Protein AF-A0A844M5M5-F1 (afdb_monomer_lite)

Foldseek 3Di:
DDQPFADDPDDDDRVVRRDDDDQDDDPDWDDPVNVVVVVVVVQPDDDVVSPSPDDKDWDTVVNVVSLVVLCVPDDPSGDPDTDIDD

Structure (mmCIF, N/CA/C/O backbone):
data_AF-A0A844M5M5-F1
#
_entry.id   AF-A0A844M5M5-F1
#
loop_
_atom_site.group_PDB
_atom_site.id
_atom_site.type_symbol
_atom_site.label_atom_id
_atom_site.label_alt_id
_atom_site.label_comp_id
_atom_site.label_asym_id
_atom_site.label_entity_id
_atom_site.label_seq_id
_atom_site.pdbx_PDB_ins_code
_atom_site.Cartn_x
_atom_site.Cartn_y
_atom_site.Cartn_z
_atom_site.occupancy
_atom_site.B_iso_or_equiv
_atom_site.auth_seq_id
_atom_site.auth_comp_id
_atom_site.auth_asym_id
_atom_site.auth_atom_id
_atom_site.pdbx_PDB_model_num
ATOM 1 N N . MET A 1 1 ? -19.125 1.533 -18.915 1.00 49.28 1 MET A N 1
ATOM 2 C CA . MET A 1 1 ? -17.994 1.676 -17.969 1.00 49.28 1 MET A CA 1
ATOM 3 C C . MET A 1 1 ? -16.804 2.196 -18.758 1.00 49.28 1 MET A C 1
ATOM 5 O O . MET A 1 1 ? -16.537 1.644 -19.815 1.00 49.28 1 MET A O 1
ATOM 9 N N . ALA A 1 2 ? -16.164 3.286 -18.329 1.00 60.84 2 ALA A N 1
ATOM 10 C CA . ALA A 1 2 ? -15.017 3.843 -19.052 1.00 60.84 2 ALA A CA 1
ATOM 11 C C . ALA A 1 2 ? -13.854 2.835 -19.078 1.00 60.84 2 ALA A C 1
ATOM 13 O O . ALA A 1 2 ? -13.567 2.218 -18.052 1.00 60.84 2 ALA A O 1
ATOM 14 N N . ASN A 1 3 ? -13.207 2.664 -20.232 1.00 72.38 3 ASN A N 1
ATOM 15 C CA . ASN A 1 3 ? -11.992 1.861 -20.367 1.00 72.38 3 ASN A CA 1
ATOM 16 C C . ASN A 1 3 ? -10.841 2.594 -19.652 1.00 72.38 3 ASN A C 1
ATOM 18 O O . ASN A 1 3 ? -10.488 3.699 -20.053 1.00 72.38 3 ASN A O 1
ATOM 22 N N . LYS A 1 4 ? -10.315 2.018 -18.562 1.00 80.19 4 LYS A N 1
ATOM 23 C CA . LYS A 1 4 ? -9.286 2.637 -17.697 1.00 80.19 4 LYS A CA 1
ATOM 24 C C . LYS A 1 4 ? -7.880 2.080 -17.924 1.00 80.19 4 LYS A C 1
ATOM 26 O O . LYS A 1 4 ? -7.003 2.292 -17.091 1.00 80.19 4 LYS A O 1
ATOM 31 N N . LYS A 1 5 ? -7.668 1.357 -19.026 1.00 86.69 5 LYS A N 1
ATOM 32 C CA . LYS A 1 5 ? -6.352 0.829 -19.382 1.00 86.69 5 LYS A CA 1
ATOM 33 C C . LYS A 1 5 ? -5.392 1.982 -19.680 1.00 86.69 5 LYS A C 1
ATOM 35 O O . LYS A 1 5 ? -5.736 2.889 -20.438 1.00 86.69 5 LYS A O 1
ATOM 40 N N . ALA A 1 6 ? -4.205 1.946 -19.084 1.00 88.12 6 ALA A N 1
ATOM 41 C CA . ALA A 1 6 ? -3.164 2.926 -19.353 1.00 88.12 6 ALA A CA 1
ATOM 42 C C . ALA A 1 6 ? -2.705 2.833 -20.818 1.00 88.12 6 ALA A C 1
ATOM 44 O O . ALA A 1 6 ? -2.566 1.736 -21.364 1.00 88.12 6 ALA A O 1
ATOM 45 N N . SER A 1 7 ? -2.446 3.983 -21.444 1.00 91.12 7 SER A N 1
ATOM 46 C CA . SER A 1 7 ? -1.724 4.035 -22.717 1.00 91.12 7 SER A CA 1
ATOM 47 C C . SER A 1 7 ? -0.240 3.845 -22.426 1.00 91.12 7 SER A C 1
ATOM 49 O O . SER A 1 7 ? 0.344 4.645 -21.698 1.00 91.12 7 SER A O 1
ATOM 51 N N . THR A 1 8 ? 0.352 2.773 -22.944 1.00 92.44 8 THR A N 1
ATOM 52 C CA . THR A 1 8 ? 1.752 2.407 -22.699 1.00 92.44 8 THR A CA 1
ATOM 53 C C . THR A 1 8 ? 2.543 2.493 -23.997 1.00 92.44 8 THR A C 1
ATOM 55 O O . THR A 1 8 ? 2.139 1.884 -24.986 1.00 92.44 8 THR A O 1
ATOM 58 N N . ASP A 1 9 ? 3.691 3.166 -23.984 1.00 95.69 9 ASP A N 1
ATOM 59 C CA . ASP A 1 9 ? 4.552 3.309 -25.172 1.00 95.69 9 ASP A CA 1
ATOM 60 C C . ASP A 1 9 ? 5.296 2.009 -25.540 1.00 95.69 9 ASP A C 1
ATOM 62 O O . ASP A 1 9 ? 5.791 1.847 -26.655 1.00 95.69 9 ASP A O 1
ATOM 66 N N . HIS A 1 10 ? 5.347 1.053 -24.606 1.00 96.75 10 HIS A N 1
ATOM 67 C CA . HIS A 1 10 ? 6.024 -0.235 -24.745 1.00 96.75 10 HIS A CA 1
ATOM 68 C C . HIS A 1 10 ? 5.173 -1.375 -24.162 1.00 96.75 10 HIS A C 1
ATOM 70 O O . HIS A 1 10 ? 4.361 -1.132 -23.263 1.00 96.75 10 HIS A O 1
ATOM 76 N N . PRO A 1 11 ? 5.348 -2.627 -24.632 1.00 94.94 11 PRO A N 1
ATOM 77 C CA . PRO A 1 11 ? 4.625 -3.768 -24.087 1.00 94.94 11 PRO A CA 1
ATOM 78 C C . PRO A 1 11 ? 5.047 -4.040 -22.639 1.00 94.94 11 PRO A C 1
ATOM 80 O O . PRO A 1 11 ? 6.224 -4.230 -22.342 1.00 94.94 11 PRO A O 1
ATOM 83 N N . ILE A 1 12 ? 4.061 -4.099 -21.746 1.00 96.06 12 ILE A N 1
ATOM 84 C CA . ILE A 1 12 ? 4.230 -4.456 -20.334 1.00 96.06 12 ILE A CA 1
ATOM 85 C C . ILE A 1 12 ? 3.209 -5.522 -19.935 1.00 96.06 12 ILE A C 1
ATOM 87 O O . ILE A 1 12 ? 2.249 -5.793 -20.660 1.00 96.06 12 ILE A O 1
ATOM 91 N N . HIS A 1 13 ? 3.395 -6.116 -18.757 1.00 96.31 13 HIS A N 1
ATOM 92 C CA . HIS A 1 13 ? 2.459 -7.096 -18.211 1.00 96.31 13 HIS A CA 1
ATOM 93 C C . HIS A 1 13 ? 1.036 -6.518 -18.092 1.00 96.31 13 HIS A C 1
ATOM 95 O O . HIS A 1 13 ? 0.858 -5.392 -17.623 1.00 96.31 13 HIS A O 1
ATOM 101 N N . ALA A 1 14 ? 0.012 -7.300 -18.454 1.00 93.88 14 ALA A N 1
ATOM 102 C CA . ALA A 1 14 ? -1.380 -6.837 -18.514 1.00 93.88 14 ALA A CA 1
ATOM 103 C C . ALA A 1 14 ? -1.874 -6.231 -17.187 1.00 93.88 14 ALA A C 1
ATOM 105 O O . ALA A 1 14 ? -2.431 -5.137 -17.188 1.00 93.88 14 ALA A O 1
ATOM 106 N N . LEU A 1 15 ? -1.558 -6.875 -16.055 1.00 93.81 15 LEU A N 1
ATOM 107 C CA . LEU A 1 15 ? -1.890 -6.362 -14.716 1.00 93.81 15 LEU A CA 1
ATOM 108 C C . LEU A 1 15 ? -1.363 -4.939 -14.459 1.00 93.81 15 LEU A C 1
ATOM 110 O O . LEU A 1 15 ? -2.022 -4.153 -13.786 1.00 93.81 15 LEU A O 1
ATOM 114 N N . LEU A 1 16 ? -0.194 -4.586 -15.002 1.00 93.19 16 LEU A N 1
ATOM 115 C CA . LEU A 1 16 ? 0.375 -3.246 -14.844 1.00 93.19 16 LEU A CA 1
ATOM 116 C C . LEU A 1 16 ? -0.332 -2.227 -15.742 1.00 93.19 16 LEU A C 1
ATOM 118 O O . LEU A 1 16 ? -0.560 -1.099 -15.312 1.00 93.19 16 LEU A O 1
ATOM 122 N N . ALA A 1 17 ? -0.713 -2.628 -16.958 1.00 93.94 17 ALA A N 1
ATOM 123 C CA . ALA A 1 17 ? -1.468 -1.781 -17.880 1.00 93.94 17 ALA A CA 1
ATOM 124 C C . ALA A 1 17 ? -2.915 -1.530 -17.409 1.00 93.94 17 ALA A C 1
ATOM 126 O O . ALA A 1 17 ? -3.509 -0.508 -17.747 1.00 93.94 17 ALA A O 1
ATOM 127 N N . GLU A 1 18 ? -3.491 -2.454 -16.639 1.00 93.56 18 GLU A N 1
ATOM 128 C CA . GLU A 1 18 ? -4.851 -2.356 -16.088 1.00 93.56 18 GLU A CA 1
ATOM 129 C C . GLU A 1 18 ? -4.912 -1.637 -14.731 1.00 93.56 18 GLU A C 1
ATOM 131 O O . GLU A 1 18 ? -5.982 -1.186 -14.311 1.00 93.56 18 GLU A O 1
ATOM 136 N N . ARG A 1 19 ? -3.775 -1.494 -14.041 1.00 92.88 19 ARG A N 1
ATOM 137 C CA . ARG A 1 19 ? -3.698 -0.808 -12.750 1.00 92.88 19 ARG A CA 1
ATOM 138 C C . ARG A 1 19 ? -3.919 0.695 -12.922 1.00 92.88 19 ARG A C 1
ATOM 140 O O . ARG A 1 19 ? -3.183 1.384 -13.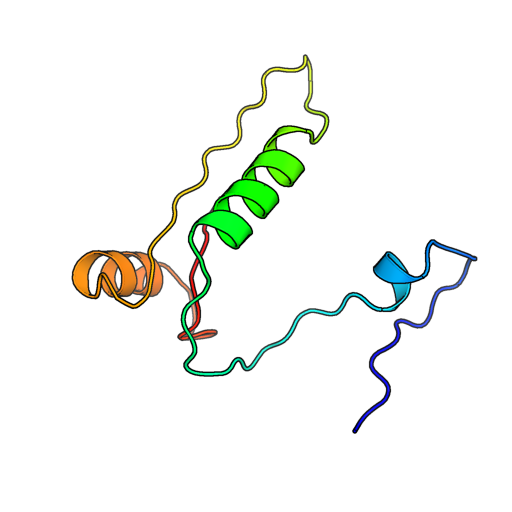624 1.00 92.88 19 ARG A O 1
ATOM 147 N N . TRP A 1 20 ? -4.865 1.230 -12.164 1.00 89.06 20 TRP A N 1
ATOM 148 C CA . TRP A 1 20 ? -5.150 2.661 -12.076 1.00 89.06 20 TRP A CA 1
ATOM 149 C C . TRP A 1 20 ? -5.387 3.057 -10.612 1.00 89.06 20 TRP A C 1
ATOM 151 O O . TRP A 1 20 ? -5.574 2.188 -9.761 1.00 89.06 20 TRP A O 1
ATOM 161 N N . SER A 1 21 ? -5.358 4.357 -10.308 1.00 87.50 21 SER A N 1
ATOM 162 C CA . SER A 1 21 ? -5.570 4.876 -8.948 1.00 87.50 21 SER A CA 1
ATOM 163 C C . SER A 1 21 ? -7.026 5.338 -8.770 1.00 87.50 21 SER A C 1
ATOM 165 O O . SER A 1 21 ? -7.371 6.425 -9.240 1.00 87.50 21 SER A O 1
ATOM 167 N N . PRO A 1 22 ? -7.912 4.532 -8.150 1.00 86.44 22 PRO A N 1
ATOM 168 C CA . PRO A 1 22 ? -9.283 4.941 -7.863 1.00 86.44 22 PRO A CA 1
ATOM 169 C C . PRO A 1 22 ? -9.371 6.065 -6.831 1.00 86.44 22 PRO A C 1
ATOM 171 O O . PRO A 1 22 ? -8.630 6.090 -5.856 1.00 86.44 22 PRO A O 1
ATOM 174 N N . TYR A 1 23 ? -10.347 6.958 -7.025 1.00 80.88 23 TYR A N 1
ATOM 175 C CA . TYR A 1 23 ? -10.670 8.040 -6.082 1.00 80.88 23 TYR A CA 1
ATOM 176 C C . TYR A 1 23 ? -11.931 7.772 -5.248 1.00 80.88 23 TYR A C 1
ATOM 178 O O . TYR A 1 23 ? -12.197 8.479 -4.279 1.00 80.88 23 TYR A O 1
ATOM 186 N N . ALA A 1 24 ? -12.723 6.767 -5.624 1.00 81.75 24 ALA A N 1
ATOM 187 C CA . ALA A 1 24 ? -13.959 6.395 -4.949 1.00 81.75 24 ALA A CA 1
ATOM 188 C C . ALA A 1 24 ? -13.992 4.883 -4.747 1.00 81.75 24 ALA A C 1
ATOM 190 O O . ALA A 1 24 ? -13.675 4.124 -5.665 1.00 81.75 24 ALA A O 1
ATOM 191 N N . PHE A 1 25 ? -14.410 4.461 -3.558 1.00 83.88 25 PHE A N 1
ATOM 192 C CA . PHE A 1 25 ? -14.509 3.058 -3.190 1.00 83.88 25 PHE A CA 1
ATOM 193 C C . PHE A 1 25 ? -15.840 2.795 -2.491 1.00 83.88 25 PHE A C 1
ATOM 195 O O . PHE A 1 25 ? -16.481 3.712 -1.973 1.00 83.88 25 PHE A O 1
ATOM 202 N N . GLN A 1 26 ? -16.244 1.531 -2.488 1.00 86.19 26 GLN A N 1
ATOM 203 C CA . GLN A 1 26 ? -17.464 1.086 -1.828 1.00 86.19 26 GLN A CA 1
ATOM 204 C C . GLN A 1 26 ? -17.291 1.062 -0.306 1.00 86.19 26 GLN A C 1
ATOM 206 O O . GLN A 1 26 ? -16.176 0.928 0.203 1.00 86.19 26 GLN A O 1
ATOM 211 N N . ASP A 1 27 ? -18.406 1.156 0.417 1.00 84.88 27 ASP A N 1
ATOM 212 C CA . ASP A 1 27 ? -18.438 0.982 1.870 1.00 84.88 27 ASP A CA 1
ATOM 213 C C . ASP A 1 27 ? -18.464 -0.511 2.222 1.00 84.88 27 ASP A C 1
ATOM 215 O O . ASP A 1 27 ? -19.471 -1.072 2.646 1.00 84.88 27 ASP A O 1
ATOM 219 N N . ARG A 1 28 ? -17.355 -1.187 1.917 1.00 87.56 28 ARG A N 1
ATOM 220 C CA . ARG A 1 28 ? -17.156 -2.614 2.156 1.00 87.56 28 ARG A CA 1
ATOM 221 C C . ARG A 1 28 ? -15.845 -2.818 2.905 1.00 87.56 28 ARG A C 1
ATOM 223 O O . ARG A 1 28 ? -14.840 -2.187 2.582 1.00 87.56 28 ARG A O 1
ATOM 230 N N . SER A 1 29 ? -15.864 -3.731 3.870 1.00 86.81 29 SER A N 1
ATOM 231 C CA . SER A 1 29 ? -14.672 -4.162 4.593 1.00 86.81 29 SER A CA 1
ATOM 232 C C . SER A 1 29 ? -13.741 -5.000 3.709 1.00 86.81 29 SER A C 1
ATOM 234 O O . SER A 1 29 ? -14.180 -5.785 2.862 1.00 86.81 29 SER A O 1
ATOM 236 N N . VAL A 1 30 ? -12.435 -4.834 3.918 1.00 90.00 30 VAL A N 1
ATOM 237 C CA . VAL A 1 30 ? -11.400 -5.699 3.336 1.00 90.00 30 VAL A CA 1
ATOM 238 C C . VAL A 1 30 ? -11.100 -6.810 4.340 1.00 90.00 30 VAL A C 1
ATOM 240 O O . VAL A 1 30 ? -11.029 -6.548 5.545 1.00 90.00 30 VAL A O 1
ATOM 243 N N . SER A 1 31 ? -10.972 -8.048 3.858 1.00 91.81 31 SER A N 1
ATOM 244 C CA . SER A 1 31 ? -10.693 -9.191 4.728 1.00 91.81 31 SER A CA 1
ATOM 245 C C . SER A 1 31 ? -9.267 -9.129 5.284 1.00 91.81 31 SER A C 1
ATOM 247 O O . SER A 1 31 ? -8.369 -8.545 4.674 1.00 91.81 31 SER A O 1
ATOM 249 N N . ASP A 1 32 ? -9.044 -9.744 6.444 1.00 92.06 32 ASP A N 1
ATOM 250 C CA . ASP A 1 32 ?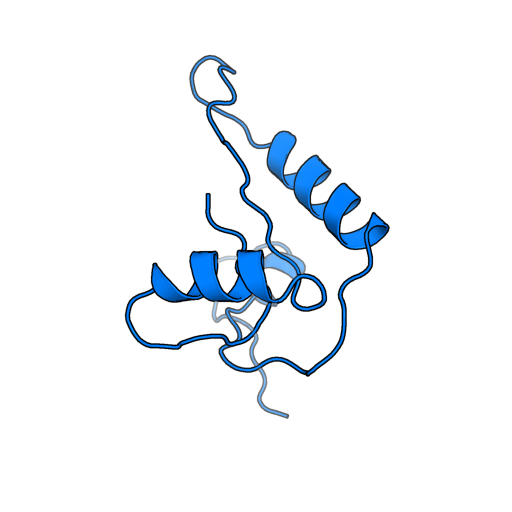 -7.703 -9.794 7.037 1.00 92.06 32 ASP A CA 1
ATOM 251 C C . ASP A 1 32 ? -6.740 -10.637 6.196 1.00 92.06 32 ASP A C 1
ATOM 253 O O . ASP A 1 32 ? -5.551 -10.333 6.146 1.00 92.06 32 ASP A O 1
ATOM 257 N N . ASP A 1 33 ? -7.240 -11.665 5.510 1.00 96.31 33 ASP A N 1
ATOM 258 C CA . ASP A 1 33 ? -6.418 -12.514 4.649 1.00 96.31 33 ASP A CA 1
ATOM 259 C C . ASP A 1 33 ? -5.954 -11.756 3.401 1.00 96.31 33 ASP A C 1
ATOM 261 O O . ASP A 1 33 ? -4.768 -11.805 3.076 1.00 96.31 33 ASP A O 1
ATOM 265 N N . ASP A 1 34 ? -6.831 -10.957 2.780 1.00 94.69 34 ASP A N 1
ATOM 266 C CA . ASP A 1 34 ? -6.442 -10.078 1.668 1.00 94.69 34 ASP A CA 1
ATOM 267 C C . ASP A 1 34 ? -5.376 -9.064 2.110 1.00 94.69 34 ASP A C 1
ATOM 269 O O . ASP A 1 34 ? -4.394 -8.837 1.400 1.00 94.69 34 ASP A O 1
ATOM 273 N N . LEU A 1 35 ? -5.535 -8.471 3.302 1.00 93.75 35 LEU A N 1
ATOM 274 C CA . LEU A 1 35 ? -4.549 -7.543 3.863 1.00 93.75 35 LEU A CA 1
ATOM 275 C C . LEU A 1 35 ? -3.209 -8.239 4.130 1.00 93.75 35 LEU A C 1
ATOM 277 O O . LEU A 1 35 ? -2.162 -7.697 3.785 1.00 93.75 35 LEU A O 1
ATOM 281 N N . ARG A 1 36 ? -3.217 -9.446 4.705 1.00 95.19 36 ARG A N 1
ATOM 282 C CA . ARG A 1 36 ? -1.993 -10.227 4.945 1.00 95.19 36 ARG A CA 1
ATOM 283 C C . ARG A 1 36 ? -1.276 -10.557 3.644 1.00 95.19 36 ARG A C 1
ATOM 285 O O . ARG A 1 36 ? -0.070 -10.345 3.559 1.00 95.19 36 ARG A O 1
ATOM 292 N N . SER A 1 37 ? -1.998 -11.030 2.628 1.00 97.38 37 SER A N 1
ATOM 293 C CA . SER A 1 37 ? -1.417 -11.306 1.311 1.00 97.38 37 SER A CA 1
ATOM 294 C C . SER A 1 37 ? -0.844 -10.046 0.661 1.00 97.38 37 SER A C 1
ATOM 296 O O . SER A 1 37 ? 0.243 -10.099 0.085 1.00 97.38 37 SER A O 1
ATOM 298 N N . LEU A 1 38 ? -1.527 -8.905 0.793 1.00 95.38 38 LEU A N 1
ATOM 299 C CA . LEU A 1 38 ? -1.037 -7.615 0.307 1.00 95.38 38 LEU A CA 1
ATOM 300 C C . LEU A 1 38 ? 0.281 -7.213 0.985 1.00 95.38 38 LEU A C 1
ATOM 302 O O . LEU A 1 38 ? 1.237 -6.856 0.296 1.00 95.38 38 LEU A O 1
ATOM 306 N N . PHE A 1 39 ? 0.349 -7.275 2.317 1.00 95.56 39 PHE A N 1
ATOM 307 C CA . PHE A 1 39 ? 1.561 -6.897 3.046 1.00 95.56 39 PHE A CA 1
ATOM 308 C C . PHE A 1 39 ? 2.705 -7.888 2.849 1.00 95.56 39 PHE A C 1
ATOM 310 O O . PHE A 1 39 ? 3.853 -7.461 2.801 1.00 95.56 39 PHE A O 1
ATOM 317 N N . GLU A 1 40 ? 2.423 -9.179 2.663 1.00 96.62 40 GLU A N 1
ATOM 318 C CA . GLU A 1 40 ? 3.452 -10.156 2.297 1.00 96.62 40 GLU A CA 1
ATOM 319 C C . GLU A 1 40 ? 4.057 -9.823 0.930 1.00 96.62 40 GLU A C 1
ATOM 321 O O . GLU A 1 40 ? 5.277 -9.792 0.791 1.00 96.62 40 GLU A O 1
ATOM 326 N N . ALA A 1 41 ? 3.231 -9.483 -0.065 1.00 96.56 41 ALA A N 1
ATOM 327 C CA . ALA A 1 41 ? 3.732 -9.032 -1.360 1.00 96.56 41 ALA A CA 1
ATOM 328 C C . ALA A 1 41 ? 4.577 -7.750 -1.239 1.00 96.56 41 ALA A C 1
ATOM 330 O O . ALA A 1 41 ? 5.633 -7.651 -1.862 1.00 96.56 41 ALA A O 1
ATOM 331 N N . ALA A 1 42 ? 4.148 -6.788 -0.413 1.00 94.94 42 ALA A N 1
ATOM 332 C CA . ALA A 1 42 ? 4.889 -5.549 -0.176 1.00 94.94 42 ALA A CA 1
ATOM 333 C C . ALA A 1 42 ? 6.239 -5.793 0.527 1.00 94.94 42 ALA A C 1
ATOM 335 O O . ALA A 1 42 ? 7.245 -5.200 0.142 1.00 94.94 42 ALA A O 1
ATOM 336 N N . ARG A 1 43 ? 6.279 -6.722 1.494 1.00 95.25 43 ARG A N 1
ATOM 337 C CA . ARG A 1 43 ? 7.487 -7.128 2.232 1.00 95.25 43 ARG A CA 1
ATOM 338 C C . ARG A 1 43 ? 8.569 -7.724 1.326 1.00 95.25 43 ARG A C 1
ATOM 340 O O . ARG A 1 43 ? 9.743 -7.666 1.670 1.00 95.25 43 ARG A O 1
ATOM 347 N N . TRP A 1 44 ? 8.192 -8.296 0.183 1.00 96.38 44 TRP A N 1
ATOM 348 C CA . TRP A 1 44 ? 9.124 -8.862 -0.799 1.00 96.38 44 TRP A CA 1
ATOM 349 C C . TRP A 1 44 ? 9.707 -7.839 -1.782 1.00 96.38 44 TRP A C 1
ATOM 351 O O . TRP A 1 44 ? 10.468 -8.220 -2.676 1.00 96.38 44 TRP A O 1
ATOM 361 N N . ALA A 1 45 ? 9.383 -6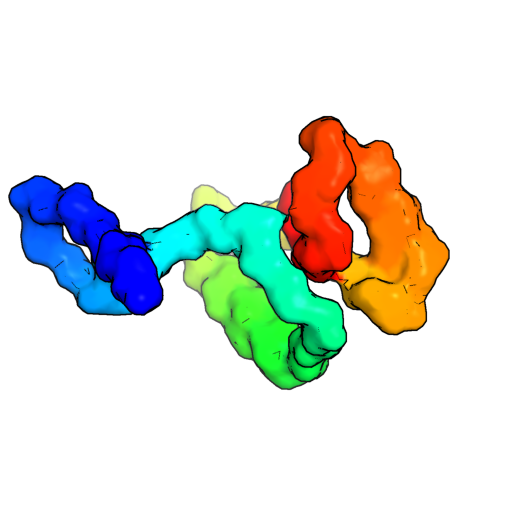.551 -1.644 1.00 96.56 45 ALA A N 1
ATOM 362 C CA . ALA A 1 45 ? 10.034 -5.519 -2.438 1.00 96.56 45 ALA A CA 1
ATOM 363 C C . ALA A 1 45 ? 11.558 -5.524 -2.188 1.00 96.56 45 ALA A C 1
ATOM 365 O O . ALA A 1 45 ? 12.000 -5.786 -1.073 1.0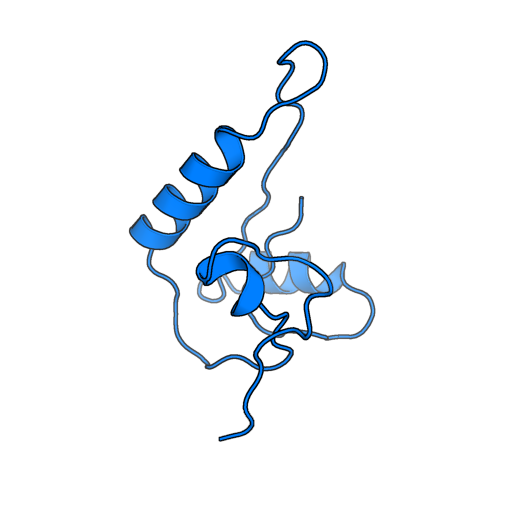0 96.56 45 ALA A O 1
ATOM 366 N N . PRO A 1 46 ? 12.404 -5.249 -3.192 1.00 96.12 46 PRO A N 1
ATOM 367 C CA . PRO A 1 46 ? 13.829 -5.057 -2.954 1.00 96.12 46 PRO A CA 1
ATOM 368 C C . PRO A 1 46 ? 14.080 -3.723 -2.233 1.00 96.12 46 PRO A C 1
ATOM 370 O O . PRO A 1 46 ? 13.443 -2.714 -2.538 1.00 96.12 46 PRO A O 1
ATOM 373 N N . SER A 1 47 ? 15.057 -3.692 -1.326 1.00 96.94 47 SER A N 1
ATOM 374 C CA . SER A 1 47 ? 15.541 -2.460 -0.690 1.00 96.94 47 SER A CA 1
ATOM 375 C C . SER A 1 47 ? 17.062 -2.355 -0.764 1.00 96.94 47 SER A C 1
ATOM 377 O O . SER A 1 47 ? 17.765 -3.366 -0.856 1.00 96.94 47 SER A O 1
ATOM 379 N N . SER A 1 48 ? 17.587 -1.133 -0.653 1.00 96.56 48 SER A N 1
ATOM 380 C CA . SER A 1 48 ? 19.023 -0.906 -0.459 1.00 96.56 48 SER A CA 1
ATOM 381 C C . SER A 1 48 ? 19.533 -1.741 0.713 1.00 96.56 48 SER A C 1
ATOM 383 O O . SER A 1 48 ? 18.881 -1.806 1.756 1.00 96.56 48 SER A O 1
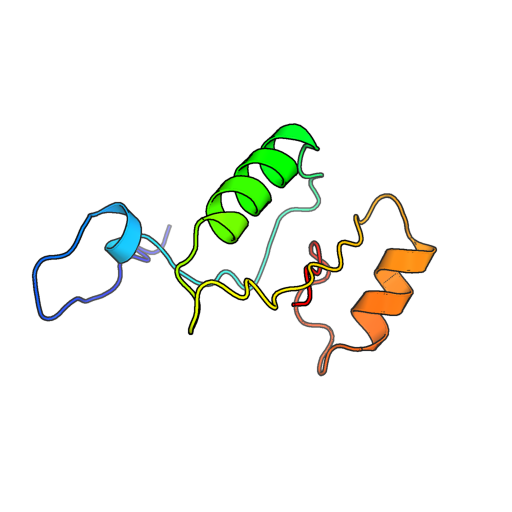ATOM 385 N N . TYR A 1 49 ? 20.649 -2.442 0.496 1.00 96.88 49 TYR A N 1
ATOM 386 C CA . TYR A 1 49 ? 21.284 -3.334 1.476 1.00 96.88 49 TYR A CA 1
ATOM 387 C C . TYR A 1 49 ? 20.354 -4.390 2.107 1.00 96.88 49 TYR A C 1
ATOM 389 O O . TYR A 1 49 ? 20.706 -4.993 3.115 1.00 96.88 49 TYR A O 1
ATOM 397 N N . ASN A 1 50 ? 19.183 -4.642 1.509 1.00 94.69 50 ASN A N 1
ATOM 398 C CA . ASN A 1 50 ? 18.135 -5.493 2.070 1.00 94.69 50 ASN A CA 1
ATOM 399 C C . ASN A 1 50 ? 17.701 -5.105 3.505 1.00 94.69 50 ASN A C 1
ATOM 401 O O . ASN A 1 50 ? 17.245 -5.956 4.268 1.00 94.69 50 ASN A O 1
ATOM 405 N N . GLU A 1 51 ? 17.838 -3.826 3.874 1.00 96.50 51 GLU A N 1
ATOM 406 C CA . GLU A 1 51 ? 17.467 -3.311 5.202 1.00 96.50 51 GLU A CA 1
ATOM 407 C C . GLU A 1 51 ? 15.963 -3.378 5.487 1.00 96.50 51 GLU A C 1
ATOM 409 O O . GLU A 1 51 ? 15.569 -3.398 6.648 1.00 96.50 51 GLU A O 1
ATOM 414 N N . GLN A 1 52 ? 15.132 -3.425 4.439 1.00 95.31 52 GLN A N 1
ATOM 415 C CA . GLN A 1 52 ? 13.672 -3.499 4.522 1.00 95.31 52 GLN A CA 1
ATOM 416 C C . GLN A 1 52 ? 13.086 -2.440 5.480 1.00 95.31 52 GLN A C 1
ATOM 418 O O . GLN A 1 52 ? 12.360 -2.783 6.412 1.00 95.31 52 GLN A O 1
ATOM 423 N N . PRO A 1 53 ? 13.392 -1.140 5.284 1.00 94.94 53 PRO A N 1
ATOM 424 C CA . PRO A 1 53 ? 13.109 -0.100 6.277 1.00 94.94 53 PRO A CA 1
ATOM 425 C C . PRO A 1 53 ? 11.627 0.308 6.355 1.00 94.94 53 PRO A C 1
ATOM 427 O O . PRO A 1 53 ? 11.288 1.252 7.067 1.00 94.94 53 PRO A O 1
ATOM 430 N N . TRP A 1 54 ? 10.742 -0.334 5.592 1.00 93.38 54 TRP A N 1
ATOM 431 C CA . TRP A 1 54 ? 9.326 0.018 5.540 1.00 93.38 54 TRP A CA 1
ATOM 432 C C . TRP A 1 54 ? 8.597 -0.351 6.833 1.00 93.38 54 TRP A C 1
ATOM 434 O O . TRP A 1 54 ? 8.772 -1.429 7.402 1.00 93.38 54 TRP A O 1
ATOM 444 N N . ILE A 1 55 ? 7.707 0.543 7.256 1.00 94.00 55 ILE A N 1
ATOM 445 C CA . ILE A 1 55 ? 6.768 0.328 8.353 1.00 94.00 55 ILE A CA 1
ATOM 446 C C . ILE A 1 55 ? 5.374 0.551 7.783 1.00 94.00 55 ILE A C 1
ATOM 448 O O . ILE A 1 55 ? 5.107 1.581 7.174 1.00 94.00 55 ILE A O 1
ATOM 452 N N . TYR A 1 56 ? 4.475 -0.408 7.989 1.00 91.75 56 TYR A N 1
ATOM 453 C CA . TYR A 1 56 ? 3.091 -0.288 7.544 1.00 91.75 56 TYR A CA 1
ATOM 454 C C . TYR A 1 56 ? 2.194 0.044 8.735 1.00 91.75 56 TYR A C 1
ATOM 456 O O . TYR A 1 56 ? 2.101 -0.739 9.682 1.00 91.75 56 TYR A O 1
ATOM 464 N N . ILE A 1 57 ? 1.510 1.190 8.684 1.00 91.38 57 ILE A N 1
ATOM 465 C CA . ILE A 1 57 ? 0.488 1.565 9.666 1.00 91.38 57 ILE A CA 1
ATOM 466 C C . ILE A 1 57 ? -0.882 1.363 9.026 1.00 91.38 57 ILE A C 1
ATOM 468 O O . ILE A 1 57 ? -1.198 1.947 7.987 1.00 91.38 57 ILE A O 1
ATOM 472 N N . VAL A 1 58 ? -1.704 0.527 9.660 1.00 90.19 58 VAL A N 1
ATOM 473 C CA . VAL A 1 58 ? -2.997 0.094 9.124 1.00 90.19 58 VAL A CA 1
ATOM 474 C C . VAL A 1 58 ? -4.097 0.443 10.110 1.00 90.19 58 VAL A C 1
ATOM 476 O O . VAL A 1 58 ? -4.080 -0.016 11.251 1.00 90.19 58 VAL A O 1
ATOM 479 N N . ALA A 1 59 ? -5.082 1.214 9.656 1.00 90.56 59 ALA A N 1
ATOM 480 C CA . ALA A 1 59 ? -6.322 1.431 10.385 1.00 90.56 59 ALA A CA 1
ATOM 481 C C . ALA A 1 59 ? -7.503 0.981 9.521 1.00 90.56 59 ALA A C 1
ATOM 483 O O . ALA A 1 59 ? -7.681 1.444 8.391 1.00 90.56 59 ALA A O 1
ATOM 484 N N . LYS A 1 60 ? -8.313 0.060 10.049 1.00 88.81 60 LYS A N 1
ATOM 485 C CA . LYS A 1 60 ? -9.529 -0.405 9.378 1.00 88.81 60 LYS A CA 1
ATOM 486 C C . LYS A 1 60 ? -10.728 0.426 9.828 1.00 88.81 60 LYS A C 1
ATOM 488 O O . LYS A 1 60 ? -10.755 0.910 10.955 1.00 88.81 60 LYS A O 1
ATOM 493 N N . ARG A 1 61 ? -11.731 0.575 8.960 1.00 84.44 61 ARG A N 1
ATOM 494 C CA . ARG A 1 61 ? -12.906 1.425 9.220 1.00 84.44 61 ARG A CA 1
ATOM 495 C C . ARG A 1 61 ? -13.749 0.926 10.401 1.00 84.44 61 ARG A C 1
ATOM 497 O O . ARG A 1 61 ? -14.429 1.725 11.034 1.00 84.44 61 ARG A O 1
ATOM 504 N N . GLU A 1 62 ? -13.688 -0.370 10.712 1.00 87.50 62 GLU A N 1
ATOM 505 C CA . GLU A 1 62 ? -14.358 -0.942 11.885 1.00 87.50 62 GLU A CA 1
ATOM 506 C C . GLU A 1 62 ? -13.754 -0.426 13.207 1.00 87.50 62 GLU A C 1
ATOM 508 O O . GLU A 1 62 ? -14.447 -0.384 14.220 1.00 87.50 62 GLU A O 1
ATOM 513 N N . ASN A 1 63 ? -12.499 0.041 13.179 1.00 88.19 63 ASN A N 1
ATOM 514 C CA . ASN A 1 63 ? -11.783 0.632 14.310 1.00 88.19 63 ASN A CA 1
ATOM 515 C C . ASN A 1 63 ? -11.815 2.162 14.188 1.00 88.19 63 ASN A C 1
ATOM 517 O O . ASN A 1 63 ? -10.856 2.803 13.752 1.00 88.19 63 ASN A O 1
ATOM 521 N N . SER A 1 64 ? -12.972 2.745 14.505 1.00 85.56 64 SER A N 1
ATOM 522 C CA . SER A 1 64 ? -13.283 4.145 14.189 1.00 85.56 64 SER A CA 1
ATOM 523 C C . SER A 1 64 ? -12.305 5.155 14.795 1.00 85.56 64 SER A C 1
ATOM 525 O O . SER A 1 64 ? -11.962 6.130 14.132 1.00 85.56 64 SER A O 1
ATOM 527 N N . ALA A 1 65 ? -11.815 4.931 16.016 1.00 92.12 65 ALA A N 1
ATOM 528 C CA . ALA A 1 65 ? -10.917 5.867 16.690 1.00 92.12 65 ALA A CA 1
ATOM 529 C C . ALA A 1 65 ? -9.553 5.972 15.984 1.00 92.12 65 ALA A C 1
ATOM 531 O O . ALA A 1 65 ? -9.084 7.069 15.676 1.00 92.12 65 ALA A O 1
ATOM 532 N N . GLU A 1 66 ? -8.925 4.834 15.693 1.00 90.56 66 GLU A N 1
ATOM 533 C CA . GLU A 1 66 ? -7.651 4.748 14.983 1.00 90.56 66 GLU A CA 1
ATOM 534 C C . GLU A 1 66 ? -7.793 5.225 13.540 1.00 90.56 66 GLU A C 1
ATOM 536 O O . GLU A 1 66 ? -6.924 5.939 13.036 1.00 90.56 66 GLU A O 1
ATOM 541 N N . PHE A 1 67 ? -8.902 4.864 12.890 1.00 88.81 67 PHE A N 1
ATOM 542 C CA . PHE A 1 67 ? -9.194 5.264 11.521 1.00 88.81 67 PHE A CA 1
ATOM 543 C C . PHE A 1 67 ? -9.336 6.780 11.387 1.00 88.81 67 PHE A C 1
ATOM 545 O O . PHE A 1 67 ? -8.677 7.376 10.540 1.00 88.81 67 PHE A O 1
ATOM 552 N N . GLU A 1 68 ? -10.133 7.419 12.246 1.00 88.56 68 GLU A N 1
ATOM 553 C CA . GLU A 1 68 ? -10.294 8.877 12.244 1.00 88.56 68 GLU A CA 1
ATOM 554 C C . GLU A 1 68 ? -8.988 9.588 12.613 1.00 88.56 68 GLU A C 1
ATOM 556 O O . GLU A 1 68 ? -8.641 10.602 12.003 1.00 88.56 68 GLU A O 1
ATOM 561 N N . LYS A 1 69 ? -8.208 9.034 13.552 1.00 90.56 69 LYS A N 1
ATOM 562 C CA . LYS A 1 69 ? -6.883 9.567 13.888 1.00 90.56 69 LYS A CA 1
ATOM 563 C C . LYS A 1 69 ? -5.957 9.553 12.675 1.00 90.56 69 LYS A C 1
ATOM 565 O O . LYS A 1 69 ? -5.352 10.576 12.369 1.00 90.56 69 LYS A O 1
ATOM 570 N N . LEU A 1 70 ? -5.863 8.431 11.968 1.00 89.62 70 LEU A N 1
ATOM 571 C CA . LEU A 1 70 ? -5.020 8.315 10.780 1.00 89.62 70 LEU A CA 1
ATOM 572 C C . LEU A 1 70 ? -5.544 9.203 9.637 1.00 89.62 70 LEU A C 1
ATOM 574 O O . LEU A 1 70 ? -4.769 9.911 8.997 1.00 89.62 70 LEU A O 1
ATOM 578 N N . LEU A 1 71 ? -6.862 9.242 9.423 1.00 87.06 71 LEU A N 1
ATOM 579 C CA . LEU A 1 71 ? -7.503 10.104 8.426 1.00 87.06 71 LEU A CA 1
ATOM 580 C C . LEU A 1 71 ? -7.226 11.592 8.690 1.00 87.06 71 LEU A C 1
ATOM 582 O O . LEU A 1 71 ? -7.057 12.356 7.741 1.00 87.06 71 LEU A O 1
ATOM 586 N N . SER A 1 72 ? -7.134 12.002 9.959 1.00 89.19 72 SER A N 1
ATOM 587 C CA . SER A 1 72 ? -6.834 13.389 10.334 1.00 89.19 72 SER A CA 1
ATOM 588 C C . SER A 1 72 ? -5.452 13.873 9.870 1.00 89.19 72 SER A C 1
ATOM 590 O O . SER A 1 72 ? -5.248 15.078 9.736 1.00 89.19 72 SER A O 1
ATOM 592 N N . CYS A 1 73 ? -4.527 12.956 9.563 1.00 89.19 73 CYS A N 1
ATOM 593 C CA . CYS A 1 73 ? -3.197 13.274 9.043 1.00 89.19 73 CYS A CA 1
ATOM 594 C C . CYS A 1 73 ? -3.169 13.559 7.526 1.00 89.19 73 CYS A C 1
ATOM 596 O O . CYS A 1 73 ? -2.131 13.976 7.015 1.00 89.19 73 CYS A O 1
ATOM 598 N N . LEU A 1 74 ? -4.261 13.321 6.787 1.00 84.94 74 LEU A N 1
ATOM 599 C CA . LEU A 1 74 ? -4.299 13.441 5.324 1.00 84.94 74 LEU A CA 1
ATOM 600 C C . LEU A 1 74 ? -4.822 14.817 4.867 1.00 84.94 74 LEU A C 1
ATOM 602 O O . LEU A 1 74 ? -5.824 15.328 5.373 1.00 84.94 74 LEU A O 1
ATOM 606 N N . VAL A 1 75 ? -4.154 15.426 3.877 1.00 75.75 75 VAL A N 1
ATOM 607 C CA . VAL A 1 75 ? -4.530 16.742 3.327 1.00 75.75 75 VAL A CA 1
ATOM 608 C C . VAL A 1 75 ? -5.672 16.602 2.329 1.00 75.75 75 VAL A C 1
ATOM 610 O O . VAL A 1 75 ? -5.526 15.963 1.290 1.00 75.75 75 VAL A O 1
ATOM 613 N N . GLY A 1 76 ? -6.795 17.263 2.620 1.00 64.81 76 GLY A N 1
ATOM 614 C CA . GLY A 1 76 ? -8.052 17.037 1.913 1.00 64.81 76 GLY A CA 1
ATOM 615 C C . GLY A 1 76 ? -8.590 15.660 2.293 1.00 64.81 76 GLY A C 1
ATOM 616 O O . GLY A 1 76 ? -7.862 14.677 2.284 1.00 64.81 76 GLY A O 1
ATOM 617 N N . LYS A 1 77 ? -9.867 15.558 2.663 1.00 59.56 77 LYS A N 1
ATOM 618 C CA . LYS A 1 77 ? -10.488 14.292 3.098 1.00 59.56 77 LYS A CA 1
ATOM 619 C C . LYS A 1 77 ? -10.712 13.329 1.913 1.00 59.56 77 LYS A C 1
ATOM 621 O O . LYS A 1 77 ? -11.811 12.808 1.728 1.00 59.56 77 LYS A O 1
ATOM 626 N N . TRP A 1 78 ? -9.703 13.168 1.058 1.00 53.41 78 TRP A N 1
ATOM 627 C CA . TRP A 1 78 ? -9.650 12.224 -0.043 1.00 53.41 78 TRP A CA 1
ATOM 628 C C . TRP A 1 78 ? -9.622 10.821 0.544 1.00 53.41 78 TRP A C 1
ATOM 630 O O . TRP A 1 78 ? -8.783 10.514 1.383 1.00 53.41 78 TRP A O 1
ATOM 640 N N . GLY A 1 79 ? -10.558 9.982 0.108 1.00 52.94 79 GLY A N 1
ATOM 641 C CA . GLY A 1 79 ? -10.617 8.595 0.545 1.00 52.94 79 GLY A CA 1
ATOM 642 C C . GLY A 1 79 ? -11.012 8.459 2.013 1.00 52.94 79 GLY A C 1
ATOM 643 O O . GLY A 1 79 ? -10.182 8.214 2.877 1.00 52.94 79 GLY A O 1
ATOM 644 N N . LYS A 1 80 ? -12.319 8.441 2.289 1.00 51.44 80 LYS A N 1
ATOM 645 C CA . LYS A 1 80 ? -12.854 7.793 3.502 1.00 51.44 80 LYS A CA 1
ATOM 646 C C . LYS A 1 80 ? -12.620 6.273 3.476 1.00 51.44 80 LYS A C 1
ATOM 648 O O . LYS A 1 80 ? -13.483 5.538 3.917 1.00 51.44 80 LYS A O 1
ATOM 653 N N . VAL A 1 81 ? -11.560 5.763 2.854 1.00 50.09 81 VAL A N 1
ATOM 654 C CA . VAL A 1 81 ? -11.459 4.365 2.436 1.00 50.09 81 VAL A CA 1
ATOM 655 C C . VAL A 1 81 ? -10.068 3.860 2.771 1.00 50.09 81 VAL A C 1
ATOM 657 O O . VAL A 1 81 ? -9.115 4.212 2.092 1.00 50.09 81 VAL A O 1
ATOM 660 N N . SER A 1 82 ? -10.002 3.077 3.853 1.00 49.97 82 SER A N 1
ATOM 661 C CA . SER A 1 82 ? -8.850 2.276 4.294 1.00 49.97 82 SER A CA 1
ATOM 662 C C . SER A 1 82 ? -7.501 2.958 4.068 1.00 49.97 82 SER A C 1
ATOM 664 O O . SER A 1 82 ? -6.791 2.672 3.104 1.00 49.97 82 SER A O 1
ATOM 666 N N . SER A 1 83 ? -7.152 3.875 4.956 1.00 50.03 83 SER A N 1
ATOM 667 C CA . SER A 1 83 ? -5.860 4.535 4.908 1.00 50.03 83 SER A CA 1
ATOM 668 C C . SER A 1 83 ? -4.775 3.557 5.375 1.00 50.03 83 SER A C 1
ATOM 670 O O . SER A 1 83 ? -4.701 3.216 6.554 1.00 50.03 83 SER A O 1
ATOM 672 N N . ILE A 1 84 ? -3.946 3.090 4.441 1.00 50.69 84 ILE A N 1
ATOM 673 C CA . ILE A 1 84 ? -2.626 2.528 4.741 1.00 50.69 84 ILE A CA 1
ATOM 674 C C . ILE A 1 84 ? -1.641 3.667 4.504 1.00 50.69 84 ILE A C 1
ATOM 676 O O . ILE A 1 84 ? -1.568 4.192 3.393 1.00 50.69 84 ILE A O 1
ATOM 680 N N . VAL A 1 85 ? -0.921 4.068 5.547 1.00 46.91 85 VAL A N 1
ATOM 681 C CA . VAL A 1 85 ? 0.179 5.033 5.435 1.00 46.91 85 VAL A CA 1
ATOM 682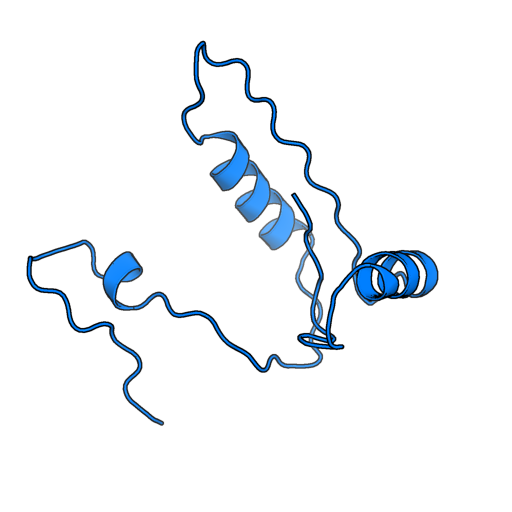 C C . VAL A 1 85 ? 1.472 4.258 5.662 1.00 46.91 85 VAL A C 1
ATOM 684 O O . VAL A 1 85 ? 1.588 3.519 6.643 1.00 46.91 85 VAL A O 1
ATOM 687 N N . SER A 1 86 ? 2.388 4.384 4.701 1.00 42.62 86 SER A N 1
ATOM 688 C CA . SER A 1 86 ? 3.791 3.985 4.838 1.00 42.62 86 SER A CA 1
ATOM 689 C C . SER A 1 86 ? 4.622 5.157 5.333 1.00 42.62 86 SER A C 1
ATOM 691 O O . SER A 1 86 ? 4.203 6.313 5.097 1.00 42.62 86 SER A O 1
#

Radius of gyration: 15.91 Å; chains: 1; bounding box: 40×30×42 Å

pLDDT: mean 85.21, std 14.77, range [42.62, 97.38]

Sequence (86 aa):
MANKKASTDHPIHALLAERWSPYAFQDRSVSDDDLRSLFEAARWAPSSYNEQPWIYIVAKRENSAEFEKLLSCLVGKWGKVSSIVS

Secondary structure (DSSP, 8-state):
----PPP-SS---HHHHH----S---S-PPPHHHHHHHHHHHHTS--GGG------EE--TTSHHHHHHHHTTSSS---SS--EE-